Protein AF-Q8EIB6-F1 (afdb_monomer)

Solvent-accessible surface area (backbone atoms only — not comparable to full-atom values): 6462 Å² total; per-residue (Å²): 110,68,70,60,51,52,52,49,51,42,70,71,50,40,79,41,83,32,34,8,68,52,41,47,40,50,53,49,19,56,29,49,76,71,74,41,74,57,49,42,29,33,28,39,70,84,62,98,60,41,27,31,33,38,39,42,84,97,44,44,33,35,16,24,41,68,92,33,67,62,27,54,50,42,78,59,52,72,73,56,61,73,67,34,40,81,76,42,80,50,86,72,82,69,53,53,72,71,55,46,51,59,72,62,53,88,70,84,78,87,80,78,132

pLDDT: mean 90.68, std 11.71, range [44.59, 98.31]

Secondary structure (DSSP, 8-state):
-HHHHHHHHHHHHTT----HHHHHHHHHHHHHHTT--EEEEEEE-SSSS-EEEEEETTEEEEEEETT-SSPPPEEPPHHHHHH-EEEEEE--PPPPHHHHHHHH-S-------

Structure (mmCIF, N/CA/C/O backbone):
data_AF-Q8EIB6-F1
#
_entry.id   AF-Q8EIB6-F1
#
loop_
_atom_site.group_PDB
_atom_site.id
_atom_site.type_symbol
_atom_site.label_atom_id
_atom_site.label_alt_id
_atom_site.label_comp_id
_atom_site.label_asym_id
_atom_site.label_entity_id
_atom_site.label_seq_id
_atom_site.pdbx_PDB_ins_code
_atom_site.Cartn_x
_atom_site.Cartn_y
_atom_site.Cartn_z
_atom_site.occupancy
_atom_site.B_iso_or_equiv
_atom_site.auth_seq_id
_atom_site.auth_comp_id
_atom_site.auth_asym_id
_atom_site.auth_atom_id
_atom_site.pdbx_PDB_model_num
ATOM 1 N N . 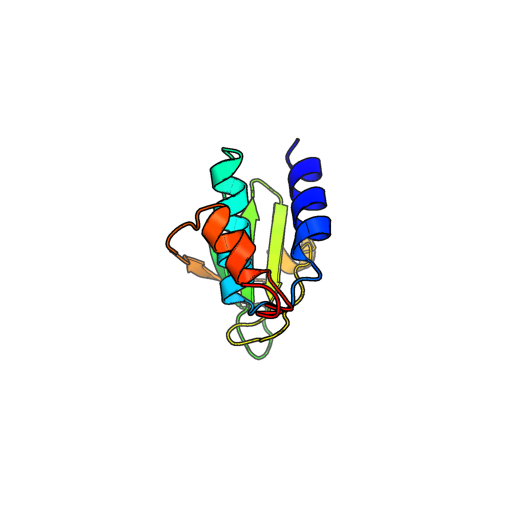MET A 1 1 ? -17.902 7.554 -1.491 1.00 75.00 1 MET A N 1
ATOM 2 C CA . MET A 1 1 ? -17.321 7.136 -0.195 1.00 75.00 1 MET A CA 1
ATOM 3 C C . MET A 1 1 ? -15.910 6.587 -0.373 1.00 75.00 1 MET A C 1
ATOM 5 O O . MET A 1 1 ? -15.001 7.180 0.187 1.00 75.00 1 MET A O 1
ATOM 9 N N . ILE A 1 2 ? -15.686 5.566 -1.215 1.00 83.19 2 ILE A N 1
ATOM 10 C CA . ILE A 1 2 ? -14.339 4.996 -1.420 1.00 83.19 2 ILE A CA 1
ATOM 11 C C . ILE A 1 2 ? -13.312 5.994 -1.985 1.00 83.19 2 ILE A C 1
ATOM 13 O O . ILE A 1 2 ? -12.218 6.118 -1.452 1.00 83.19 2 ILE A O 1
ATOM 17 N N . ASN A 1 3 ? -13.691 6.810 -2.977 1.00 86.88 3 ASN A N 1
ATOM 18 C CA . ASN A 1 3 ? -12.802 7.852 -3.513 1.00 86.88 3 ASN A CA 1
ATOM 19 C C . ASN A 1 3 ? -12.409 8.903 -2.459 1.00 86.88 3 ASN A C 1
ATOM 21 O O . ASN A 1 3 ? -11.300 9.425 -2.490 1.00 86.88 3 ASN A O 1
ATOM 25 N N . THR A 1 4 ? -13.293 9.193 -1.499 1.00 90.06 4 THR A N 1
ATOM 26 C CA . THR A 1 4 ? -12.995 10.098 -0.380 1.00 90.06 4 THR A CA 1
ATOM 27 C C . THR A 1 4 ? -11.952 9.486 0.553 1.00 90.06 4 THR A C 1
ATOM 29 O O . THR A 1 4 ? -11.021 10.182 0.953 1.00 90.06 4 THR A O 1
ATOM 32 N N . LEU A 1 5 ? -12.071 8.187 0.853 1.00 91.12 5 LEU A N 1
ATOM 33 C CA . LEU A 1 5 ? -11.077 7.450 1.634 1.00 91.12 5 LEU A CA 1
ATOM 34 C C . LEU A 1 5 ? -9.725 7.421 0.918 1.00 91.12 5 LEU A C 1
ATOM 36 O O . LEU A 1 5 ? -8.724 7.802 1.510 1.00 91.12 5 LEU A O 1
ATOM 40 N N . VAL A 1 6 ? -9.699 7.027 -0.356 1.00 93.06 6 VAL A N 1
ATOM 41 C CA . VAL A 1 6 ? -8.468 6.966 -1.156 1.00 93.06 6 VAL A CA 1
ATOM 42 C C . VAL A 1 6 ? -7.747 8.314 -1.159 1.00 93.06 6 VAL A C 1
ATOM 44 O O . VAL A 1 6 ? -6.554 8.374 -0.875 1.00 93.06 6 VAL A O 1
ATOM 47 N N . ASN A 1 7 ? -8.471 9.410 -1.394 1.00 94.19 7 ASN A N 1
ATOM 48 C CA . ASN A 1 7 ? -7.877 10.745 -1.362 1.00 94.19 7 ASN A CA 1
ATOM 49 C C . ASN A 1 7 ? -7.326 11.099 0.025 1.00 94.19 7 ASN A C 1
ATOM 51 O O . ASN A 1 7 ? -6.241 11.666 0.118 1.00 94.19 7 ASN A O 1
ATOM 55 N N . LYS A 1 8 ? -8.035 10.741 1.104 1.00 93.94 8 LYS A N 1
ATOM 56 C CA . LYS A 1 8 ? -7.544 10.929 2.476 1.00 93.94 8 LYS A CA 1
ATOM 57 C C . LYS A 1 8 ? -6.246 10.149 2.708 1.00 93.94 8 LYS A C 1
ATOM 59 O O . LYS A 1 8 ? -5.289 10.733 3.197 1.00 93.94 8 LYS A O 1
ATOM 64 N N . LEU A 1 9 ? -6.190 8.876 2.312 1.00 94.25 9 LEU A N 1
ATOM 65 C CA . LEU A 1 9 ? -4.997 8.034 2.451 1.00 94.25 9 LEU A CA 1
ATOM 66 C C . LEU A 1 9 ? -3.790 8.636 1.717 1.00 94.25 9 LEU A C 1
ATOM 68 O O . LEU A 1 9 ? -2.718 8.762 2.304 1.00 94.25 9 LEU A O 1
ATOM 72 N N . LEU A 1 10 ? -3.980 9.073 0.469 1.00 94.19 10 LEU A N 1
ATOM 73 C CA . LEU A 1 10 ? -2.925 9.703 -0.331 1.00 94.19 10 LEU A CA 1
ATOM 74 C C . LEU A 1 10 ? -2.442 11.024 0.282 1.00 94.19 10 LEU A C 1
ATOM 76 O O . LEU A 1 10 ? -1.242 11.275 0.337 1.00 94.19 10 LEU A O 1
ATOM 80 N N . ILE A 1 11 ? -3.355 11.862 0.782 1.00 94.00 11 ILE A N 1
ATOM 81 C CA . ILE A 1 11 ? -2.998 13.139 1.416 1.00 94.00 11 ILE A CA 1
ATOM 82 C C . ILE A 1 11 ? -2.255 12.915 2.739 1.00 94.00 11 ILE A C 1
ATOM 84 O O . ILE A 1 11 ? -1.285 13.618 3.017 1.00 94.00 11 ILE A O 1
ATOM 88 N N . THR A 1 12 ? -2.710 11.966 3.558 1.00 92.62 12 THR A N 1
ATOM 89 C CA . THR A 1 12 ? -2.161 11.726 4.898 1.00 92.62 12 THR A CA 1
ATOM 90 C C . THR A 1 12 ? -0.827 10.986 4.855 1.00 92.62 12 THR A C 1
ATOM 92 O O . THR A 1 12 ? 0.094 11.374 5.570 1.00 92.62 12 THR A O 1
ATOM 95 N N . TYR A 1 13 ? -0.702 9.952 4.019 1.00 93.69 13 TYR A N 1
ATOM 96 C CA . TYR A 1 13 ? 0.458 9.052 4.029 1.00 93.69 13 TYR A CA 1
ATOM 97 C C . TYR A 1 13 ? 1.353 9.174 2.799 1.00 93.69 13 TYR A C 1
ATOM 99 O O . TYR A 1 13 ? 2.497 8.741 2.854 1.00 93.69 13 TYR A O 1
ATOM 107 N N . GLY A 1 14 ? 0.906 9.819 1.717 1.00 88.56 14 GLY A N 1
ATOM 108 C CA . GLY A 1 14 ? 1.687 9.936 0.478 1.00 88.56 14 GLY A CA 1
ATOM 109 C C . GLY A 1 14 ? 2.971 10.767 0.592 1.00 88.56 14 GLY A C 1
ATOM 110 O O . GLY A 1 14 ? 3.716 10.855 -0.373 1.00 88.56 14 GLY A O 1
ATOM 111 N N . LYS A 1 15 ? 3.235 11.391 1.748 1.00 85.94 15 LYS A N 1
ATOM 112 C CA . LYS A 1 15 ? 4.490 12.103 2.060 1.00 85.94 15 LYS A CA 1
ATOM 113 C C . LYS A 1 15 ? 5.265 11.479 3.225 1.00 85.94 15 LYS A C 1
ATOM 115 O O . LYS A 1 15 ? 6.199 12.092 3.742 1.00 85.94 15 LYS A O 1
ATOM 120 N N . ALA A 1 16 ? 4.834 10.319 3.712 1.00 87.44 16 ALA A N 1
ATOM 121 C CA . ALA A 1 16 ? 5.531 9.633 4.784 1.00 87.44 16 ALA A CA 1
ATOM 122 C C . ALA A 1 16 ? 6.783 8.948 4.211 1.00 87.44 16 ALA A C 1
ATOM 124 O O . ALA A 1 16 ? 6.708 8.267 3.193 1.00 87.44 16 ALA A O 1
ATOM 125 N N . ASN A 1 17 ? 7.933 9.107 4.873 1.00 90.06 17 ASN A N 1
ATOM 126 C CA . ASN A 1 17 ? 9.194 8.489 4.452 1.00 90.06 17 ASN A CA 1
ATOM 127 C C . ASN A 1 17 ? 9.231 7.014 4.880 1.00 90.06 17 ASN A C 1
ATOM 129 O O . ASN A 1 17 ? 10.038 6.619 5.719 1.00 90.06 17 ASN A O 1
ATOM 133 N N . LEU A 1 18 ? 8.301 6.215 4.363 1.00 93.31 18 LEU A N 1
ATOM 134 C CA . LEU A 1 18 ? 8.117 4.818 4.738 1.00 93.31 18 LEU A CA 1
ATOM 135 C C . LEU A 1 18 ? 8.681 3.875 3.678 1.00 93.31 18 LEU A C 1
ATOM 137 O O . LEU A 1 18 ? 8.867 4.232 2.512 1.00 93.31 18 LEU A O 1
ATOM 141 N N . SER A 1 19 ? 8.966 2.643 4.097 1.00 95.88 19 SER A N 1
ATOM 142 C CA . SER A 1 19 ? 9.222 1.560 3.153 1.00 95.88 19 SER A CA 1
ATOM 143 C C . SER A 1 19 ? 7.937 1.177 2.414 1.00 95.88 19 SER A C 1
ATOM 145 O O . SER A 1 19 ? 6.833 1.387 2.921 1.00 95.88 19 SER A O 1
ATOM 147 N N . ALA A 1 20 ? 8.062 0.545 1.245 1.00 96.62 20 ALA A N 1
ATOM 148 C CA . ALA A 1 20 ? 6.889 0.063 0.511 1.00 96.62 20 ALA A CA 1
ATOM 149 C C . ALA A 1 20 ? 6.053 -0.946 1.325 1.00 96.62 20 ALA A C 1
ATOM 151 O O . ALA A 1 20 ? 4.827 -0.980 1.231 1.00 96.62 20 ALA A O 1
ATOM 152 N N . TRP A 1 21 ? 6.716 -1.743 2.169 1.00 96.81 21 TRP A N 1
ATOM 153 C CA . TRP A 1 21 ? 6.055 -2.682 3.075 1.00 96.81 21 TRP A CA 1
ATOM 154 C C . TRP A 1 21 ? 5.297 -1.973 4.203 1.00 96.81 21 TRP A C 1
ATOM 156 O O . TRP A 1 21 ? 4.187 -2.364 4.563 1.00 96.81 21 TRP A O 1
ATOM 166 N N . ASP A 1 22 ? 5.867 -0.905 4.753 1.00 96.50 22 A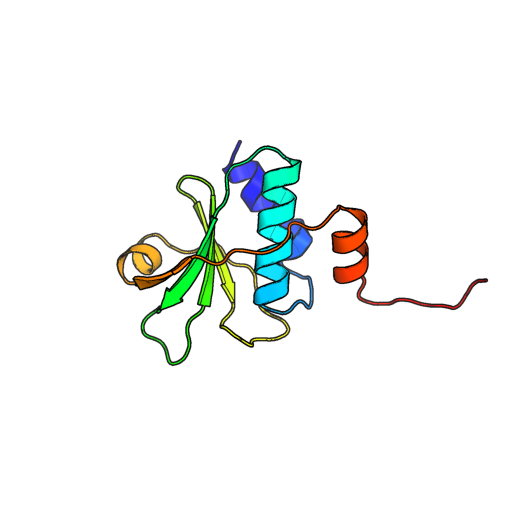SP A N 1
ATOM 167 C CA . ASP A 1 22 ? 5.208 -0.118 5.792 1.00 96.50 22 ASP A CA 1
ATOM 168 C C . ASP A 1 22 ? 4.025 0.676 5.234 1.00 96.50 22 ASP A C 1
ATOM 170 O O . ASP A 1 22 ? 2.969 0.697 5.866 1.00 96.50 22 ASP A O 1
ATOM 174 N N . ASN A 1 23 ? 4.146 1.224 4.019 1.00 97.31 23 ASN A N 1
ATOM 175 C CA . ASN A 1 23 ? 3.021 1.808 3.284 1.00 97.31 23 ASN A CA 1
ATOM 176 C C . ASN A 1 23 ? 1.866 0.805 3.163 1.00 97.31 23 ASN A C 1
ATOM 178 O O . ASN A 1 23 ? 0.742 1.111 3.562 1.00 97.31 23 ASN A O 1
ATOM 182 N N . LEU A 1 24 ? 2.149 -0.417 2.696 1.00 97.88 24 LEU A N 1
ATOM 183 C CA . LEU A 1 24 ? 1.155 -1.485 2.576 1.00 97.88 24 LEU A CA 1
ATOM 184 C C . LEU A 1 24 ? 0.418 -1.726 3.905 1.00 97.88 24 LEU A C 1
ATOM 186 O O . LEU A 1 24 ? -0.815 -1.723 3.955 1.00 97.88 24 LEU A O 1
ATOM 190 N N . ARG A 1 25 ? 1.170 -1.886 4.999 1.00 97.75 25 ARG A N 1
ATOM 191 C CA . ARG A 1 25 ? 0.613 -2.142 6.336 1.00 97.75 25 ARG A CA 1
ATOM 192 C C . ARG A 1 25 ? -0.234 -0.987 6.845 1.00 97.75 25 ARG A C 1
ATOM 194 O O . ARG A 1 25 ? -1.311 -1.232 7.388 1.00 97.75 25 ARG A O 1
ATOM 201 N N . VAL A 1 26 ? 0.227 0.252 6.680 1.00 96.81 26 VAL A N 1
ATOM 202 C CA . VAL A 1 26 ? -0.514 1.451 7.093 1.00 96.81 26 VAL A CA 1
ATOM 203 C C . VAL A 1 26 ? -1.840 1.529 6.352 1.00 96.81 26 VAL A C 1
ATOM 205 O O . VAL A 1 26 ? -2.883 1.642 6.992 1.00 96.81 26 VAL A O 1
ATOM 208 N N . LEU A 1 27 ? -1.825 1.389 5.024 1.00 97.12 27 LEU A N 1
ATOM 209 C CA . LEU A 1 27 ? -3.041 1.480 4.222 1.00 97.12 27 LEU A CA 1
ATOM 210 C C . LEU A 1 27 ? -4.048 0.387 4.588 1.00 97.12 27 LEU A C 1
ATOM 212 O O . LEU A 1 27 ? -5.211 0.703 4.828 1.00 97.12 27 LEU A O 1
ATOM 216 N N . LEU A 1 28 ? -3.620 -0.874 4.703 1.00 97.75 28 LEU A N 1
ATOM 217 C CA . LEU A 1 28 ? -4.509 -1.971 5.111 1.00 97.75 28 LEU A CA 1
ATOM 218 C C . LEU A 1 28 ? -5.118 -1.734 6.500 1.00 97.75 28 LEU A C 1
ATOM 220 O O . LEU A 1 28 ? -6.306 -1.981 6.711 1.00 97.75 28 LEU A O 1
ATOM 224 N N . SER A 1 29 ? -4.327 -1.199 7.430 1.00 97.19 29 SER A N 1
ATOM 225 C CA . SER A 1 29 ? -4.770 -0.893 8.794 1.00 97.19 29 SER A CA 1
ATOM 226 C C . SER A 1 29 ? -5.785 0.250 8.835 1.00 97.19 29 SER A C 1
ATOM 228 O O . SER A 1 29 ? -6.805 0.146 9.514 1.00 97.19 29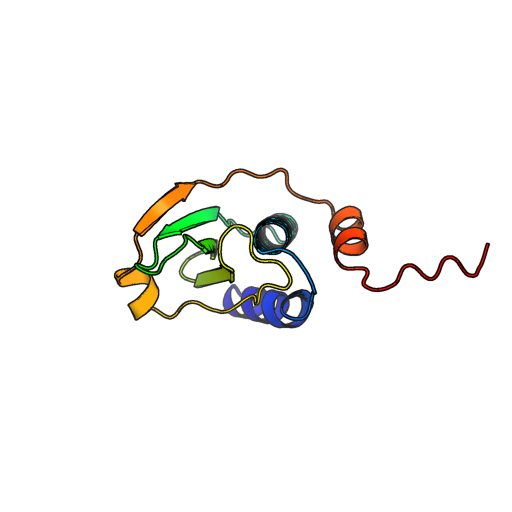 SER A O 1
ATOM 230 N N . GLU A 1 30 ? -5.555 1.312 8.063 1.00 96.06 30 GLU A N 1
ATOM 231 C CA . GLU A 1 30 ? -6.473 2.451 7.948 1.00 96.06 30 GLU A CA 1
ATOM 232 C C . GLU A 1 30 ? -7.774 2.104 7.221 1.00 96.06 30 GLU A C 1
ATOM 234 O O . GLU A 1 30 ? -8.828 2.671 7.518 1.00 96.06 30 GLU A O 1
ATOM 239 N N . CYS A 1 31 ? -7.728 1.163 6.278 1.00 95.19 31 CYS A N 1
ATOM 240 C CA . CYS A 1 31 ? -8.935 0.625 5.657 1.00 95.19 31 CYS A CA 1
ATOM 241 C C . CYS A 1 31 ? -9.758 -0.153 6.680 1.00 95.19 31 CYS A C 1
ATOM 243 O O . CYS A 1 31 ? -10.947 0.118 6.848 1.00 95.19 31 CYS A O 1
ATOM 245 N N . ALA A 1 32 ? -9.114 -1.065 7.411 1.00 94.88 32 ALA A N 1
ATOM 246 C CA . ALA A 1 32 ? -9.774 -1.884 8.416 1.00 94.88 32 ALA A CA 1
ATOM 247 C C . ALA A 1 32 ? -10.369 -1.044 9.561 1.00 94.88 32 ALA A C 1
ATOM 249 O O . ALA A 1 32 ? -11.498 -1.304 9.980 1.00 94.88 32 ALA A O 1
ATOM 250 N N . SER A 1 33 ? -9.665 -0.004 10.028 1.00 94.19 33 SER A N 1
ATOM 251 C CA . SER A 1 33 ? -10.157 0.903 11.080 1.00 94.19 33 SER A CA 1
ATOM 252 C C . SER A 1 33 ? -11.420 1.662 10.658 1.00 94.19 33 SER A C 1
ATOM 254 O O . SER A 1 33 ? -12.290 1.938 11.483 1.00 94.19 33 SER A O 1
ATOM 256 N N . GLN A 1 34 ? -11.551 1.942 9.360 1.00 92.56 34 GLN A N 1
ATOM 257 C CA . GLN A 1 34 ? -12.713 2.586 8.748 1.00 92.56 34 GLN A CA 1
ATOM 258 C C . GLN A 1 34 ? -13.732 1.577 8.193 1.00 92.56 34 GLN A C 1
ATOM 260 O O . GLN A 1 34 ? -14.662 1.976 7.497 1.00 92.56 34 GLN A O 1
ATOM 265 N N . GLN A 1 35 ? -13.582 0.286 8.517 1.00 93.44 35 GLN A N 1
ATOM 266 C CA . GLN A 1 35 ? -14.472 -0.808 8.110 1.00 93.44 35 GLN A CA 1
ATOM 267 C C . G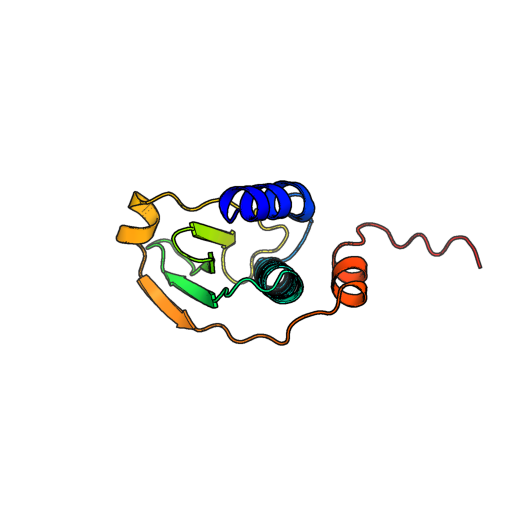LN A 1 35 ? -14.547 -1.035 6.588 1.00 93.44 35 GLN A C 1
ATOM 269 O O . GLN A 1 35 ? -15.518 -1.599 6.084 1.00 93.44 35 GLN A O 1
ATOM 274 N N . PHE A 1 36 ? -13.505 -0.646 5.851 1.00 94.00 36 PHE A N 1
ATOM 275 C CA . PHE A 1 36 ? -13.347 -0.966 4.435 1.00 94.00 36 PHE A CA 1
ATOM 276 C C . PHE A 1 36 ? -12.544 -2.254 4.259 1.00 94.00 36 PHE A C 1
ATOM 278 O O . PHE A 1 36 ? -11.490 -2.442 4.865 1.00 94.00 36 PHE A O 1
ATOM 285 N N . GLN A 1 37 ? -13.038 -3.134 3.389 1.00 93.00 37 GLN A N 1
ATOM 286 C CA . GLN A 1 37 ? -12.316 -4.335 2.986 1.00 93.00 37 GLN A CA 1
ATOM 287 C C . GLN A 1 37 ? -11.216 -3.952 1.996 1.00 93.00 37 GLN A C 1
ATOM 289 O O . GLN A 1 37 ? -11.496 -3.380 0.942 1.00 93.00 37 GLN A O 1
ATOM 294 N N . ALA A 1 38 ? -9.975 -4.283 2.339 1.00 96.62 38 ALA A N 1
ATOM 295 C CA . ALA A 1 38 ? -8.813 -4.069 1.494 1.00 96.62 38 ALA A CA 1
ATOM 296 C C . ALA A 1 38 ? -7.920 -5.312 1.500 1.00 96.62 38 ALA A C 1
ATOM 298 O O . ALA A 1 38 ? -7.874 -6.045 2.490 1.00 96.62 38 ALA A O 1
ATOM 299 N N . LYS A 1 39 ? -7.219 -5.558 0.393 1.00 97.88 39 LYS A N 1
ATOM 300 C CA . LYS A 1 39 ? -6.296 -6.692 0.247 1.00 97.88 39 LYS A CA 1
ATOM 301 C C . LYS A 1 39 ? -4.940 -6.216 -0.241 1.00 97.88 39 LYS A C 1
ATOM 303 O O . LYS A 1 39 ? -4.870 -5.379 -1.136 1.00 97.88 39 LYS A O 1
ATOM 308 N N . GLY A 1 40 ? -3.887 -6.761 0.359 1.00 98.12 40 GLY A N 1
ATOM 309 C CA . GLY A 1 40 ? -2.510 -6.514 -0.038 1.00 98.12 40 GLY A CA 1
ATOM 310 C C . GLY A 1 40 ? -2.026 -7.562 -1.026 1.00 98.12 40 GLY A C 1
ATOM 311 O O . GLY A 1 40 ? -2.284 -8.751 -0.844 1.00 98.12 40 GLY A O 1
ATOM 312 N N . PHE A 1 41 ? -1.297 -7.134 -2.045 1.00 98.25 41 PHE A N 1
ATOM 313 C CA . PHE A 1 41 ? -0.744 -8.009 -3.067 1.00 98.25 41 PHE A CA 1
ATOM 314 C C . PHE A 1 41 ? 0.705 -7.663 -3.350 1.00 98.25 41 PHE A C 1
ATOM 316 O O . PHE A 1 41 ? 1.111 -6.506 -3.286 1.00 98.25 41 PHE A O 1
ATOM 323 N N . GLU A 1 42 ? 1.464 -8.680 -3.718 1.00 97.94 42 GLU A N 1
ATOM 324 C CA . GLU A 1 42 ? 2.694 -8.500 -4.463 1.00 97.94 42 GLU A CA 1
ATOM 325 C C . GLU A 1 42 ? 2.382 -8.671 -5.947 1.00 97.94 42 GLU A C 1
ATOM 327 O O . GLU A 1 42 ? 1.701 -9.621 -6.356 1.00 97.94 42 GLU A O 1
ATOM 332 N N . VAL A 1 43 ? 2.847 -7.716 -6.740 1.00 97.88 43 VAL A N 1
ATOM 333 C CA . VAL A 1 43 ? 2.456 -7.543 -8.132 1.00 97.88 43 VAL A CA 1
ATOM 334 C C . VAL A 1 43 ? 3.703 -7.407 -8.995 1.00 97.88 43 VAL A C 1
ATOM 336 O O . VAL A 1 43 ? 4.586 -6.607 -8.709 1.00 97.88 43 VAL A O 1
ATOM 339 N N . ASP A 1 44 ? 3.778 -8.203 -10.052 1.00 96.69 44 ASP A N 1
ATOM 340 C CA . ASP A 1 44 ? 4.766 -8.064 -11.114 1.00 96.69 44 ASP A CA 1
ATOM 341 C C . ASP A 1 44 ? 4.223 -7.093 -12.172 1.00 96.69 44 ASP A C 1
ATOM 343 O O . ASP A 1 44 ? 3.226 -7.376 -12.843 1.00 96.69 44 ASP A O 1
ATOM 347 N N . CYS A 1 45 ? 4.868 -5.933 -12.294 1.00 92.69 45 CYS A N 1
ATOM 348 C CA . CYS A 1 45 ? 4.513 -4.881 -13.245 1.00 92.69 45 CYS A CA 1
ATOM 349 C C . CYS A 1 45 ? 5.258 -5.017 -14.588 1.00 92.69 45 CYS A C 1
ATOM 351 O O . CYS A 1 45 ? 5.142 -4.139 -15.444 1.00 92.69 45 CYS A O 1
ATOM 353 N N . GLY A 1 46 ? 6.034 -6.090 -14.785 1.00 86.62 46 GLY A N 1
ATOM 354 C CA . GLY A 1 46 ? 6.903 -6.269 -15.950 1.00 86.62 46 GLY A CA 1
ATOM 355 C C . GLY A 1 46 ? 8.177 -5.420 -15.909 1.00 86.62 46 GLY A C 1
ATOM 356 O O . GLY A 1 46 ? 8.870 -5.305 -16.923 1.00 86.62 46 GLY A O 1
ATOM 357 N N . ASP A 1 47 ? 8.487 -4.811 -14.763 1.00 80.69 47 ASP A N 1
ATOM 358 C CA . ASP A 1 47 ? 9.756 -4.145 -14.495 1.00 80.69 47 ASP A CA 1
ATOM 359 C C . ASP A 1 47 ? 10.715 -5.068 -13.718 1.00 80.69 47 ASP A C 1
ATOM 361 O O . ASP A 1 47 ? 10.499 -6.269 -13.573 1.00 80.69 47 ASP A O 1
ATOM 365 N N . SER A 1 48 ? 11.864 -4.543 -13.290 1.00 79.50 48 SER A N 1
ATOM 366 C CA . SER A 1 48 ? 12.937 -5.376 -12.730 1.00 79.50 48 SER A CA 1
ATOM 367 C C . SER A 1 48 ? 12.656 -5.912 -11.321 1.00 79.50 48 SER A C 1
ATOM 369 O O . SER A 1 48 ? 13.418 -6.760 -10.849 1.00 79.50 48 SER A O 1
ATOM 371 N N . ARG A 1 49 ? 11.619 -5.418 -10.627 1.00 89.00 49 ARG A N 1
ATOM 372 C CA . ARG A 1 49 ? 11.248 -5.831 -9.265 1.00 89.00 49 ARG A CA 1
ATOM 373 C C . ARG A 1 49 ? 9.750 -5.688 -9.050 1.00 89.00 49 ARG A C 1
ATOM 375 O O . ARG A 1 49 ? 9.191 -4.659 -9.387 1.00 89.00 49 ARG A O 1
ATOM 382 N N . SER A 1 50 ? 9.150 -6.656 -8.367 1.00 95.94 50 SER A N 1
ATOM 383 C CA . SER A 1 50 ? 7.750 -6.593 -7.949 1.00 95.94 50 SER A CA 1
ATOM 384 C C . SER A 1 50 ? 7.428 -5.352 -7.106 1.00 95.94 50 SER A C 1
ATOM 386 O O . SER A 1 50 ? 8.304 -4.737 -6.494 1.00 95.94 50 SER A O 1
ATOM 388 N N . HIS A 1 51 ? 6.148 -5.008 -7.046 1.00 97.94 51 HIS A N 1
ATOM 389 C CA . HIS A 1 51 ? 5.572 -3.924 -6.259 1.00 97.94 51 HIS A CA 1
ATOM 390 C C . HIS A 1 51 ? 4.607 -4.465 -5.201 1.00 97.94 51 HIS A C 1
ATOM 392 O O . HIS A 1 51 ? 4.048 -5.551 -5.356 1.00 97.94 51 HIS A O 1
ATOM 398 N N . TYR A 1 52 ? 4.374 -3.688 -4.142 1.00 98.31 52 TYR A N 1
ATOM 399 C CA . TYR A 1 52 ? 3.286 -3.945 -3.199 1.00 98.31 52 TYR A CA 1
ATOM 400 C C . TYR A 1 52 ? 2.077 -3.089 -3.545 1.00 98.31 52 TYR A C 1
ATOM 402 O O . TYR A 1 52 ? 2.169 -1.865 -3.530 1.00 98.31 52 TYR A O 1
ATOM 410 N N . TRP A 1 53 ? 0.935 -3.711 -3.824 1.00 98.31 53 TRP A N 1
ATOM 411 C CA . TRP A 1 53 ? -0.309 -3.010 -4.140 1.00 98.31 53 TRP A CA 1
ATOM 412 C C . TRP A 1 53 ? -1.388 -3.279 -3.091 1.00 98.31 53 TRP A C 1
ATOM 414 O O . TRP A 1 53 ? -1.470 -4.372 -2.531 1.00 98.31 53 TRP A O 1
ATOM 424 N N . VAL A 1 54 ? -2.257 -2.294 -2.866 1.00 98.12 54 VAL A N 1
ATOM 425 C CA . VAL A 1 54 ? -3.507 -2.451 -2.114 1.00 98.12 54 VAL A CA 1
ATOM 426 C C . VAL A 1 54 ? -4.680 -2.338 -3.068 1.00 98.12 54 VAL A C 1
ATOM 428 O O . VAL A 1 54 ? -4.818 -1.337 -3.770 1.00 98.12 54 VAL A O 1
ATOM 431 N N . GLN A 1 55 ? -5.561 -3.330 -3.032 1.00 97.44 55 GLN A N 1
ATOM 432 C CA . GLN A 1 55 ? -6.885 -3.243 -3.629 1.00 97.44 55 GLN A CA 1
ATOM 433 C C . GLN A 1 55 ? -7.896 -2.800 -2.574 1.00 97.44 55 GLN A C 1
ATOM 435 O O . GLN A 1 55 ? -8.027 -3.450 -1.535 1.00 97.44 55 GLN A O 1
ATOM 440 N N . LEU A 1 56 ? -8.646 -1.742 -2.869 1.00 94.81 56 LEU A N 1
ATOM 441 C CA . LEU A 1 56 ? -9.839 -1.338 -2.138 1.00 94.81 56 LEU A CA 1
ATOM 442 C C . LEU A 1 56 ? -10.996 -1.222 -3.133 1.00 94.81 56 LEU A C 1
ATOM 444 O O . LEU A 1 56 ? -11.053 -0.254 -3.894 1.00 94.81 56 LEU A O 1
ATOM 448 N N . ASP A 1 57 ? -11.931 -2.172 -3.107 1.00 89.88 57 ASP A N 1
ATOM 449 C CA . ASP A 1 57 ? -13.025 -2.225 -4.089 1.00 89.88 57 ASP A CA 1
ATOM 450 C C . ASP A 1 57 ? -12.455 -2.226 -5.532 1.00 89.88 57 ASP A C 1
ATOM 452 O O . ASP A 1 57 ? -11.559 -3.024 -5.836 1.00 89.88 57 ASP A O 1
ATOM 456 N N . ASP A 1 58 ? -12.891 -1.300 -6.390 1.00 89.88 58 ASP A N 1
ATOM 457 C CA . ASP A 1 58 ? -12.357 -1.103 -7.746 1.00 89.88 58 ASP A CA 1
ATOM 458 C C . ASP A 1 58 ? -11.103 -0.200 -7.805 1.00 89.88 58 ASP A C 1
ATOM 460 O O . ASP A 1 58 ? -10.586 0.097 -8.882 1.00 89.88 58 ASP A O 1
ATOM 464 N N . CYS A 1 59 ? -10.602 0.287 -6.666 1.00 94.50 59 CYS A N 1
ATOM 465 C CA . CYS A 1 59 ? -9.439 1.173 -6.603 1.00 94.50 59 CYS A CA 1
ATOM 466 C C . CYS A 1 59 ? -8.164 0.409 -6.238 1.00 94.50 59 CYS A C 1
ATOM 468 O O . CYS A 1 59 ? -8.151 -0.389 -5.303 1.00 94.50 59 CYS A O 1
ATOM 470 N N . TRP A 1 60 ? -7.064 0.740 -6.914 1.00 97.44 60 TRP A N 1
ATOM 471 C CA . TRP A 1 60 ? -5.746 0.172 -6.644 1.00 97.44 60 TRP A CA 1
ATOM 472 C C . TRP A 1 60 ? -4.743 1.264 -6.290 1.00 97.44 60 TRP A C 1
ATOM 474 O O . TRP A 1 60 ? -4.686 2.309 -6.948 1.00 97.44 60 TRP A O 1
ATOM 484 N N . LEU A 1 61 ? -3.962 1.012 -5.243 1.00 97.88 61 LEU A N 1
ATOM 485 C CA . LEU A 1 61 ? -2.875 1.872 -4.789 1.00 97.88 61 LEU A CA 1
ATOM 486 C C . LEU A 1 61 ? -1.559 1.102 -4.847 1.00 97.88 61 LEU A C 1
ATOM 488 O O . LEU A 1 61 ? -1.455 0.026 -4.263 1.00 97.88 61 LEU A O 1
ATOM 492 N N . ASP A 1 62 ? -0.562 1.664 -5.519 1.00 97.50 62 ASP A N 1
ATOM 493 C CA . ASP A 1 62 ? 0.812 1.175 -5.489 1.00 97.50 62 ASP A CA 1
ATOM 494 C C . ASP A 1 62 ? 1.520 1.783 -4.279 1.00 97.50 62 ASP A C 1
ATOM 496 O O . ASP A 1 62 ? 1.513 3.000 -4.102 1.00 97.50 62 ASP A O 1
ATOM 500 N N . CYS A 1 63 ? 2.080 0.929 -3.428 1.00 97.38 63 CYS A N 1
ATOM 501 C CA . CYS A 1 63 ? 2.827 1.300 -2.228 1.00 97.38 63 CYS A CA 1
ATOM 502 C C . CYS A 1 63 ? 4.335 1.424 -2.495 1.00 97.38 63 CYS A C 1
ATOM 504 O O . CYS A 1 63 ? 5.080 1.796 -1.586 1.00 97.38 63 CYS A O 1
ATOM 506 N N . GLY A 1 64 ? 4.777 1.073 -3.706 1.00 96.31 64 GLY A N 1
ATOM 507 C CA . GLY A 1 64 ? 6.153 1.079 -4.176 1.00 96.31 64 GLY A CA 1
ATOM 508 C C . GLY A 1 64 ? 6.729 -0.311 -4.447 1.00 96.31 64 GLY A C 1
ATOM 509 O O . GLY A 1 64 ? 6.148 -1.351 -4.126 1.00 96.31 64 GLY A O 1
ATOM 510 N N . ARG A 1 65 ? 7.942 -0.312 -5.010 1.00 96.19 65 ARG A N 1
ATOM 511 C CA . ARG A 1 65 ? 8.728 -1.525 -5.285 1.00 96.19 65 ARG A CA 1
ATOM 512 C C . ARG A 1 65 ? 9.075 -2.284 -4.010 1.00 96.19 65 ARG A C 1
ATOM 514 O O . ARG A 1 65 ? 9.377 -1.688 -2.974 1.00 96.19 65 ARG A O 1
ATOM 521 N N . THR A 1 66 ? 9.157 -3.603 -4.108 1.00 93.69 66 THR A N 1
ATOM 522 C CA . THR A 1 66 ? 9.658 -4.448 -3.027 1.00 93.69 66 THR A CA 1
ATOM 523 C C . THR A 1 66 ? 11.068 -4.017 -2.617 1.00 93.69 66 THR A C 1
ATOM 525 O O . THR A 1 66 ? 11.938 -3.714 -3.442 1.00 93.69 66 THR A O 1
ATOM 528 N N . ASN A 1 67 ? 11.285 -3.949 -1.300 1.00 90.94 67 ASN A N 1
ATOM 529 C CA . ASN A 1 67 ? 12.505 -3.442 -0.660 1.00 90.94 67 ASN A CA 1
ATOM 530 C C . ASN A 1 67 ? 12.829 -1.958 -0.922 1.00 90.94 67 ASN A C 1
ATOM 532 O O . ASN A 1 67 ? 13.923 -1.513 -0.572 1.00 90.94 67 ASN A O 1
ATOM 536 N N . ALA A 1 68 ? 11.923 -1.177 -1.521 1.00 92.69 68 ALA A N 1
ATOM 537 C CA . ALA A 1 68 ? 12.111 0.264 -1.614 1.00 92.69 68 ALA A CA 1
ATOM 538 C C . ALA A 1 68 ? 11.918 0.929 -0.246 1.00 92.69 68 ALA A C 1
ATOM 540 O O . ALA A 1 68 ? 10.975 0.627 0.491 1.00 92.69 68 ALA A O 1
ATOM 541 N N . TYR A 1 69 ? 12.816 1.862 0.056 1.00 90.00 69 TYR A N 1
ATOM 542 C CA . TYR A 1 69 ? 12.667 2.823 1.138 1.00 90.00 69 TYR A CA 1
ATOM 543 C C . TYR A 1 69 ? 12.246 4.171 0.559 1.00 90.00 69 TYR A C 1
ATOM 545 O O . TYR A 1 69 ? 12.605 4.475 -0.580 1.00 90.00 69 TYR A O 1
ATOM 553 N N . ASN A 1 70 ? 11.527 4.972 1.349 1.00 89.44 70 ASN A N 1
ATOM 554 C CA . ASN A 1 70 ? 10.980 6.255 0.918 1.00 89.44 70 ASN A CA 1
ATOM 555 C C . ASN A 1 70 ? 10.137 6.112 -0.360 1.00 89.44 70 ASN A C 1
ATOM 557 O O . ASN A 1 70 ? 10.409 6.745 -1.379 1.00 89.44 70 ASN A O 1
ATOM 561 N N . ALA A 1 71 ? 9.187 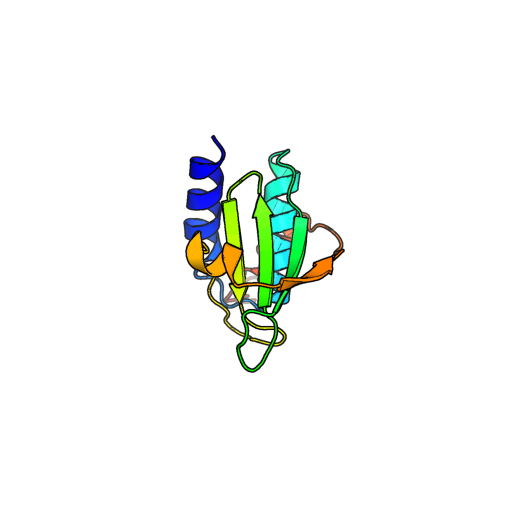5.179 -0.314 1.00 92.62 71 ALA A N 1
ATOM 562 C CA . ALA A 1 71 ? 8.354 4.825 -1.450 1.00 92.62 71 ALA A CA 1
ATOM 563 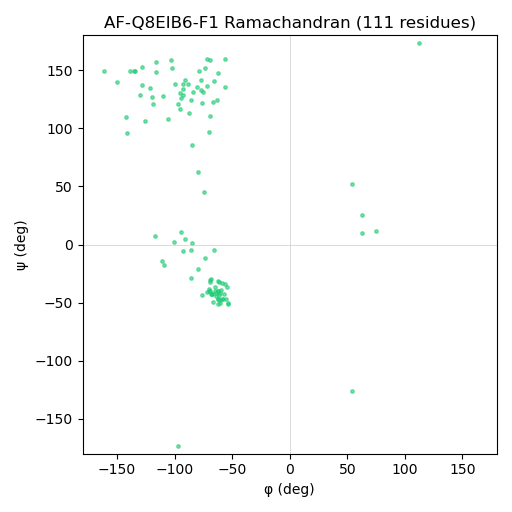C C . ALA A 1 71 ? 7.103 5.707 -1.527 1.00 92.62 71 ALA A C 1
ATOM 565 O O . ALA A 1 71 ? 6.440 5.944 -0.515 1.00 92.62 71 ALA A O 1
ATOM 566 N N . ASP A 1 72 ? 6.755 6.132 -2.741 1.00 93.12 72 ASP A N 1
ATOM 567 C CA . ASP A 1 72 ? 5.537 6.897 -2.991 1.00 93.12 72 ASP A CA 1
ATOM 568 C C . ASP A 1 72 ? 4.305 5.988 -2.982 1.00 93.12 72 ASP A C 1
ATOM 570 O O . ASP A 1 72 ? 4.330 4.873 -3.509 1.00 93.12 72 ASP A O 1
ATOM 574 N N . ILE A 1 73 ? 3.206 6.502 -2.425 1.00 96.31 73 ILE A N 1
ATOM 575 C CA . ILE A 1 73 ? 1.884 5.892 -2.567 1.00 96.31 73 ILE A CA 1
ATOM 576 C C . ILE A 1 73 ? 1.174 6.585 -3.722 1.00 96.31 73 ILE A C 1
ATOM 578 O O . ILE A 1 73 ? 0.879 7.780 -3.643 1.00 96.31 73 ILE A O 1
ATOM 582 N N . ILE A 1 74 ? 0.863 5.840 -4.780 1.00 95.56 74 ILE A N 1
ATOM 583 C CA . ILE A 1 74 ? 0.201 6.388 -5.967 1.00 95.56 74 ILE A CA 1
ATOM 584 C C . ILE A 1 74 ? -1.026 5.576 -6.352 1.00 95.56 74 ILE A C 1
ATOM 586 O O . ILE A 1 74 ? -1.126 4.380 -6.087 1.00 95.56 74 ILE A O 1
ATOM 590 N N . ARG A 1 75 ? -1.981 6.235 -7.007 1.00 96.50 75 ARG A N 1
ATOM 591 C CA . ARG A 1 75 ? -3.115 5.542 -7.615 1.00 96.50 75 ARG A CA 1
ATOM 592 C C . ARG A 1 75 ? -2.658 4.852 -8.896 1.00 96.50 75 ARG A C 1
ATOM 594 O O . ARG A 1 75 ? -2.032 5.490 -9.739 1.00 96.50 75 ARG A O 1
ATOM 601 N N . VAL A 1 76 ? -3.005 3.579 -9.041 1.00 96.69 76 VAL A N 1
ATOM 602 C CA . VAL A 1 76 ? -2.693 2.798 -10.241 1.00 96.69 76 VAL A CA 1
ATOM 603 C C . VAL A 1 76 ? -3.709 3.122 -11.334 1.00 96.69 76 VAL A C 1
ATOM 605 O O . VAL A 1 76 ? -4.910 3.202 -11.060 1.00 96.69 76 VAL A O 1
ATOM 608 N N . ALA A 1 77 ? -3.240 3.327 -12.565 1.00 95.38 77 ALA A N 1
ATOM 609 C CA . ALA A 1 77 ? -4.113 3.521 -13.717 1.00 95.38 77 ALA A CA 1
ATOM 610 C C . ALA A 1 77 ? -4.665 2.180 -14.231 1.00 95.38 77 ALA A C 1
ATOM 612 O O . ALA A 1 77 ? -3.986 1.156 -14.175 1.00 95.38 77 ALA A O 1
ATOM 613 N N . ASP A 1 78 ? -5.870 2.190 -14.805 1.00 94.38 78 ASP A N 1
ATOM 614 C CA . ASP A 1 78 ? -6.551 0.978 -15.294 1.00 94.38 78 ASP A CA 1
ATOM 615 C C . ASP A 1 78 ? -5.707 0.155 -16.276 1.00 94.38 78 ASP A C 1
ATOM 617 O O . ASP A 1 78 ? -5.728 -1.077 -16.261 1.00 94.38 78 ASP A O 1
ATOM 621 N N . ASP A 1 79 ? -4.935 0.832 -17.123 1.00 94.62 79 ASP A N 1
ATOM 622 C CA . ASP A 1 79 ? -4.062 0.179 -18.092 1.00 94.62 79 ASP A CA 1
ATOM 623 C C . ASP A 1 79 ? -2.875 -0.537 -17.433 1.00 94.62 79 ASP A C 1
ATOM 625 O O . ASP A 1 79 ? -2.448 -1.580 -17.931 1.00 94.62 79 ASP A O 1
ATOM 629 N N . ASP A 1 80 ? -2.362 -0.023 -16.313 1.00 94.44 80 ASP A N 1
ATOM 630 C CA . ASP A 1 80 ? -1.317 -0.691 -15.533 1.00 94.44 80 ASP A CA 1
ATOM 631 C C . ASP A 1 80 ? -1.881 -1.914 -14.808 1.00 94.44 80 ASP A C 1
ATOM 633 O O . ASP A 1 80 ? -1.266 -2.978 -14.844 1.00 94.44 80 ASP A O 1
ATOM 637 N N . ILE A 1 81 ? -3.097 -1.814 -14.254 1.00 95.00 81 ILE A N 1
ATOM 638 C CA . ILE A 1 81 ? -3.788 -2.945 -13.612 1.00 95.00 81 ILE A CA 1
ATOM 639 C C . ILE A 1 81 ? -3.942 -4.116 -14.591 1.00 95.00 81 ILE A C 1
ATOM 641 O O . ILE A 1 81 ? -3.706 -5.265 -14.227 1.00 95.00 81 ILE A O 1
ATOM 645 N N . ARG A 1 82 ? -4.309 -3.838 -15.849 1.00 94.62 82 ARG A N 1
ATOM 646 C CA . ARG A 1 82 ? -4.504 -4.869 -16.887 1.00 94.62 82 ARG A CA 1
ATOM 647 C C . ARG A 1 82 ? -3.213 -5.557 -17.325 1.00 94.62 82 ARG A C 1
ATOM 649 O O . ARG A 1 82 ? -3.269 -6.695 -17.786 1.00 94.62 82 ARG A O 1
ATOM 656 N N . ARG A 1 83 ? -2.080 -4.855 -17.261 1.00 93.88 83 ARG A N 1
ATOM 657 C CA . ARG A 1 83 ? -0.766 -5.397 -17.643 1.00 93.88 83 ARG A CA 1
ATOM 658 C C . ARG A 1 83 ? -0.097 -6.152 -16.505 1.00 93.88 83 ARG A C 1
ATOM 660 O O . ARG A 1 83 ? 0.698 -7.052 -16.764 1.00 93.88 83 ARG A O 1
ATOM 667 N N . ALA A 1 84 ? -0.395 -5.759 -15.277 1.00 95.12 84 ALA A N 1
ATOM 668 C CA . ALA A 1 84 ? 0.233 -6.303 -14.099 1.00 95.12 84 ALA A CA 1
ATOM 669 C C . ALA A 1 84 ? -0.261 -7.719 -13.782 1.00 95.12 84 ALA A C 1
ATOM 671 O O . ALA A 1 84 ? -1.394 -8.110 -14.074 1.00 95.12 84 ALA A O 1
ATOM 672 N N . LYS A 1 85 ? 0.606 -8.499 -13.141 1.00 97.06 85 LYS A N 1
ATOM 673 C CA . LYS A 1 85 ? 0.311 -9.859 -12.707 1.00 97.06 85 LYS A CA 1
ATOM 674 C C . LYS A 1 85 ? 0.429 -9.944 -11.194 1.00 97.06 85 LYS A C 1
ATOM 676 O O . LYS A 1 85 ? 1.500 -9.735 -10.639 1.00 97.06 85 LYS A O 1
ATOM 681 N N . ILE A 1 86 ? -0.654 -10.321 -10.521 1.00 97.12 86 ILE A N 1
ATOM 682 C CA . ILE A 1 86 ? -0.596 -10.652 -9.093 1.00 97.12 86 ILE A CA 1
ATOM 683 C C . ILE A 1 86 ? 0.239 -11.925 -8.932 1.00 97.12 86 ILE A C 1
ATOM 685 O O . ILE A 1 86 ? -0.084 -12.960 -9.520 1.00 97.12 86 ILE A O 1
ATOM 689 N N . ILE A 1 87 ? 1.308 -11.843 -8.141 1.00 96.81 87 ILE A N 1
ATOM 690 C CA . ILE A 1 87 ? 2.216 -12.966 -7.874 1.00 96.81 87 ILE A CA 1
ATOM 691 C C . ILE A 1 87 ? 2.100 -13.499 -6.444 1.00 96.81 87 ILE A C 1
ATOM 693 O O . ILE A 1 87 ? 2.482 -14.641 -6.201 1.00 96.81 87 ILE A O 1
ATOM 697 N N . GLY A 1 88 ? 1.511 -12.732 -5.520 1.00 97.25 88 GLY A N 1
ATOM 698 C CA . GLY A 1 88 ? 1.260 -13.191 -4.154 1.00 97.25 88 GLY A CA 1
ATOM 699 C C . GLY A 1 88 ? 0.212 -12.363 -3.414 1.00 97.25 88 GLY A C 1
ATOM 700 O O . GLY A 1 88 ? 0.076 -11.164 -3.650 1.00 97.25 88 GLY A O 1
ATOM 701 N N . LEU A 1 89 ? -0.523 -13.007 -2.503 1.00 97.50 89 LEU A N 1
ATOM 702 C CA . LEU A 1 89 ? -1.324 -12.320 -1.487 1.00 97.50 89 LEU A CA 1
ATOM 703 C C . LEU A 1 89 ? -0.409 -11.978 -0.309 1.00 97.50 89 LEU A C 1
ATOM 705 O O . LEU A 1 89 ? 0.321 -12.844 0.169 1.00 97.50 89 LEU A O 1
ATOM 709 N N . GLN A 1 90 ? -0.462 -10.734 0.157 1.00 96.88 90 GLN A N 1
ATOM 710 C CA . GLN A 1 90 ? 0.354 -10.266 1.270 1.00 96.88 90 GLN A CA 1
ATOM 711 C C . GLN A 1 90 ? -0.506 -10.129 2.521 1.00 96.88 90 GLN A C 1
ATOM 713 O O . GLN A 1 90 ? -1.336 -9.226 2.636 1.00 96.88 90 GLN A O 1
ATOM 718 N N . GLU A 1 91 ? -0.300 -11.050 3.459 1.00 92.38 91 GLU A N 1
ATOM 719 C CA . GLU A 1 91 ? -0.912 -11.002 4.781 1.00 92.38 91 GLU A CA 1
ATOM 720 C C . GLU A 1 91 ? 0.027 -10.290 5.753 1.00 92.38 91 GLU A C 1
ATOM 722 O O . GLU A 1 91 ? 1.204 -10.629 5.884 1.00 92.38 91 GLU A O 1
ATOM 727 N N . CYS A 1 92 ? -0.494 -9.294 6.462 1.00 90.19 92 CYS A N 1
ATOM 728 C CA . CYS A 1 92 ? 0.259 -8.588 7.486 1.00 90.19 92 CYS A CA 1
ATOM 729 C C . CYS A 1 92 ? -0.612 -8.312 8.709 1.00 90.19 92 CYS A C 1
ATOM 731 O O . CYS A 1 92 ? -1.817 -8.077 8.597 1.00 90.19 92 CYS A O 1
ATOM 733 N N . ALA A 1 93 ? 0.015 -8.282 9.884 1.00 92.12 93 ALA A N 1
ATOM 734 C CA . ALA A 1 93 ? -0.654 -7.840 11.097 1.00 92.12 93 ALA A CA 1
ATOM 735 C C . ALA A 1 93 ? -1.064 -6.367 10.963 1.00 92.12 93 ALA A C 1
ATOM 737 O O . ALA A 1 93 ? -0.214 -5.503 10.709 1.00 92.12 93 ALA A O 1
ATOM 738 N N . LEU A 1 94 ? -2.359 -6.104 11.155 1.00 94.75 94 LEU A N 1
ATOM 739 C CA . LEU A 1 94 ? -2.903 -4.753 11.167 1.00 94.75 94 LEU A CA 1
ATOM 740 C C . LEU A 1 94 ? -2.363 -3.981 12.371 1.00 94.75 94 LEU A C 1
ATOM 742 O O . LEU A 1 94 ? -2.212 -4.512 13.473 1.00 94.75 94 LEU A O 1
ATOM 746 N N . LEU A 1 95 ? -2.069 -2.715 12.132 1.00 96.25 95 LEU A N 1
ATOM 747 C CA . LEU A 1 95 ? -1.530 -1.779 13.095 1.00 96.25 95 LEU A CA 1
ATOM 748 C C . LEU A 1 95 ? -2.669 -1.037 13.795 1.00 96.25 95 LEU A C 1
ATOM 750 O O . LEU A 1 95 ? -3.649 -0.627 13.177 1.00 96.25 95 LEU A O 1
ATOM 754 N N . SER A 1 96 ? -2.510 -0.806 15.094 1.00 95.88 96 SER A N 1
ATOM 755 C CA . SER A 1 96 ? -3.325 0.177 15.808 1.00 95.88 96 SER A CA 1
ATOM 756 C C . SER A 1 96 ? -2.931 1.602 15.407 1.00 95.88 96 SER A C 1
ATOM 758 O O . SER A 1 96 ? -1.801 1.848 14.979 1.00 95.88 96 SER A O 1
ATOM 760 N N . SER A 1 97 ? -3.816 2.575 15.636 1.00 92.75 97 SER A N 1
ATOM 761 C CA . SER A 1 97 ? -3.522 3.990 15.361 1.00 92.75 97 SER A CA 1
ATOM 762 C C . SER A 1 97 ? -2.270 4.491 16.092 1.00 92.75 97 SER A C 1
ATOM 764 O O . SER A 1 97 ? -1.514 5.282 15.542 1.00 92.75 97 SER A O 1
ATOM 766 N N . ALA A 1 98 ? -1.996 3.994 17.305 1.00 92.94 98 ALA A N 1
ATOM 767 C CA . ALA A 1 98 ? -0.776 4.331 18.041 1.00 92.94 98 ALA A CA 1
ATOM 768 C C . ALA A 1 98 ? 0.493 3.820 17.336 1.00 92.94 98 ALA A C 1
ATOM 770 O O . ALA A 1 98 ? 1.490 4.535 17.267 1.00 92.94 98 ALA A O 1
ATOM 771 N N . GLN A 1 99 ? 0.448 2.608 16.774 1.00 94.25 99 GLN A N 1
ATOM 772 C CA . GLN A 1 99 ? 1.563 2.042 16.010 1.00 94.25 99 GLN A CA 1
ATOM 773 C C . GLN A 1 99 ? 1.771 2.775 14.683 1.00 94.25 99 GLN A C 1
ATOM 775 O O . GLN A 1 99 ? 2.914 3.028 14.318 1.00 94.25 99 GLN A O 1
ATOM 780 N N . ILE A 1 100 ? 0.690 3.151 13.990 1.00 93.44 100 ILE A N 1
ATOM 781 C CA . ILE A 1 100 ? 0.762 3.954 12.758 1.00 93.44 100 ILE A CA 1
ATOM 782 C C . ILE A 1 100 ? 1.380 5.321 13.055 1.00 93.44 100 ILE A C 1
ATOM 784 O O . ILE A 1 100 ? 2.308 5.735 12.369 1.00 93.44 100 ILE A O 1
ATOM 788 N N . ASN A 1 101 ? 0.926 5.993 14.117 1.00 90.69 101 ASN A N 1
ATOM 789 C CA . ASN A 1 101 ? 1.479 7.284 14.518 1.00 90.69 101 ASN A CA 1
ATOM 790 C C . ASN A 1 101 ? 2.979 7.187 14.799 1.00 90.69 101 ASN A C 1
ATOM 792 O O . ASN A 1 101 ? 3.737 7.997 14.279 1.00 90.69 101 ASN A O 1
ATOM 796 N N . LEU A 1 102 ? 3.409 6.179 15.564 1.00 90.19 102 LEU A N 1
ATOM 797 C CA . LEU A 1 102 ? 4.826 5.955 15.849 1.0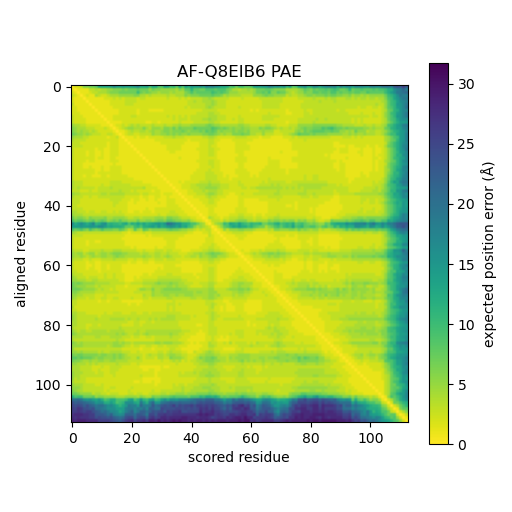0 90.19 102 LEU A CA 1
ATOM 798 C C . LEU A 1 102 ? 5.635 5.697 14.570 1.00 90.19 102 LEU A C 1
ATOM 800 O O . LEU A 1 102 ? 6.728 6.233 14.421 1.00 90.19 102 LEU A O 1
ATOM 804 N N . LEU A 1 103 ? 5.090 4.909 13.641 1.00 89.69 103 LEU A N 1
ATOM 805 C CA . LEU A 1 103 ? 5.729 4.587 12.365 1.00 89.69 103 LEU A CA 1
ATOM 806 C C . LEU A 1 103 ? 5.892 5.825 11.468 1.00 89.69 103 LEU A C 1
ATOM 808 O O . LEU A 1 103 ? 6.902 5.964 10.787 1.00 89.69 103 LEU A O 1
ATOM 812 N N . CYS A 1 104 ? 4.919 6.738 11.485 1.00 86.69 104 CYS A N 1
ATOM 813 C CA . CYS A 1 104 ? 4.935 7.965 10.687 1.00 86.69 104 CYS A CA 1
ATOM 814 C C . CYS A 1 104 ? 5.687 9.139 11.346 1.00 86.69 104 CYS A C 1
ATOM 816 O O . CYS A 1 104 ? 5.816 10.195 10.720 1.00 86.69 104 CYS A O 1
ATOM 818 N N . MET A 1 105 ? 6.178 9.008 12.585 1.00 84.62 105 MET A N 1
ATOM 819 C CA . MET A 1 105 ? 6.942 10.071 13.247 1.00 84.62 105 MET A CA 1
ATOM 820 C C . MET A 1 105 ? 8.309 10.253 12.578 1.00 84.62 105 MET A C 1
ATOM 822 O O . MET A 1 105 ? 9.203 9.427 12.718 1.00 84.62 105 MET A O 1
ATOM 826 N N . GLN A 1 106 ? 8.489 11.380 11.885 1.00 62.34 106 GLN A N 1
ATOM 827 C CA . GLN A 1 106 ? 9.750 11.708 11.207 1.00 62.34 106 GLN A CA 1
ATOM 828 C C . GLN A 1 106 ? 10.825 12.270 12.151 1.00 62.34 106 GLN A C 1
ATOM 830 O O . GLN A 1 106 ? 12.002 12.189 11.828 1.00 62.34 106 GLN A O 1
ATOM 835 N N . ASN A 1 107 ? 10.441 12.803 13.318 1.00 54.38 1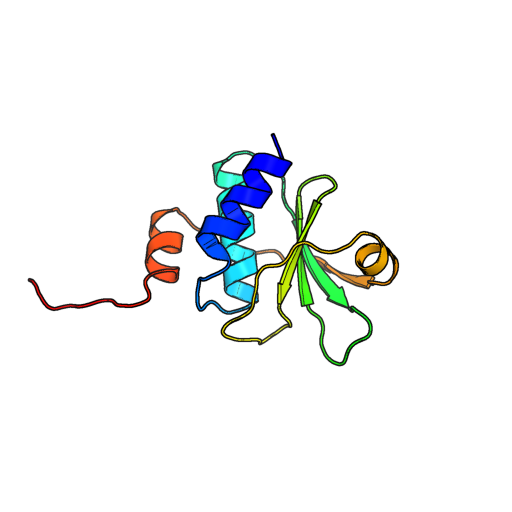07 ASN A N 1
ATOM 836 C CA . ASN A 1 107 ? 11.357 13.293 14.349 1.00 54.38 107 ASN A CA 1
ATOM 837 C C . ASN A 1 107 ? 10.804 12.946 15.738 1.00 54.38 107 ASN A C 1
ATOM 839 O O . ASN A 1 107 ? 9.824 13.544 16.183 1.00 54.38 107 ASN A O 1
ATOM 843 N N . ALA A 1 108 ? 11.441 12.016 16.446 1.00 48.97 108 ALA A N 1
ATOM 844 C CA . ALA A 1 108 ? 11.300 11.927 17.894 1.00 48.97 108 ALA A CA 1
ATOM 845 C C . ALA A 1 108 ? 12.311 12.900 18.517 1.00 48.97 108 ALA A C 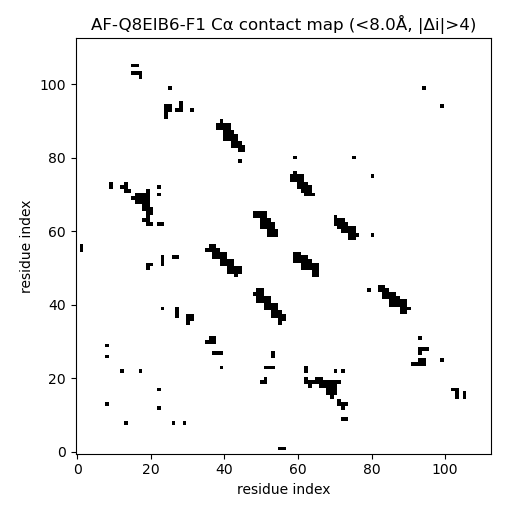1
ATOM 847 O O . ALA A 1 108 ? 13.436 12.515 18.827 1.00 48.97 108 ALA A O 1
ATOM 848 N N . HIS A 1 109 ? 11.950 14.180 18.658 1.00 49.06 109 HIS A N 1
ATOM 849 C CA . HIS A 1 109 ? 12.710 15.053 19.556 1.00 49.06 109 HIS A CA 1
ATOM 850 C C . HIS A 1 109 ? 12.422 14.589 20.987 1.00 49.06 109 HIS A C 1
ATOM 852 O O . HIS A 1 109 ? 11.400 14.936 21.573 1.00 49.06 109 HIS A O 1
ATOM 858 N N . PHE A 1 110 ? 13.317 13.773 21.540 1.00 49.94 110 PHE A N 1
ATOM 859 C CA . PHE A 1 110 ? 13.352 13.410 22.958 1.00 49.94 110 PHE A CA 1
ATOM 860 C C . PHE A 1 110 ? 13.884 14.577 23.816 1.00 49.94 110 PHE A C 1
ATOM 862 O O . PHE A 1 110 ? 14.748 14.369 24.658 1.00 49.94 110 PHE A O 1
ATOM 869 N N . ASP A 1 111 ? 13.416 15.810 23.595 1.00 53.38 111 ASP A N 1
ATOM 870 C CA . ASP A 1 111 ? 13.984 16.989 24.274 1.00 53.38 111 ASP A CA 1
ATOM 871 C C . ASP A 1 111 ? 13.181 17.508 25.467 1.00 53.38 111 ASP A C 1
ATOM 873 O O . ASP A 1 111 ? 13.614 18.460 26.107 1.00 53.38 111 ASP A O 1
ATOM 877 N N . HIS A 1 112 ? 12.069 16.877 25.850 1.00 44.59 112 HIS A N 1
ATOM 878 C CA . HIS A 1 112 ? 11.368 17.266 27.077 1.00 44.59 112 HIS A CA 1
ATOM 879 C C . HIS A 1 112 ? 10.822 16.050 27.839 1.00 44.59 112 HIS A C 1
ATOM 881 O O . HIS A 1 112 ? 9.739 15.549 27.533 1.00 44.59 112 HIS A O 1
ATOM 887 N N . CYS A 1 113 ? 11.610 15.601 28.824 1.00 47.53 113 CYS A N 1
ATOM 888 C CA . CYS A 1 113 ? 11.140 14.872 30.007 1.00 47.53 113 CYS A CA 1
ATOM 889 C C . CYS A 1 113 ? 10.554 15.850 31.030 1.00 47.53 113 CYS A C 1
ATOM 891 O O . CYS A 1 113 ? 11.131 16.954 31.174 1.00 47.53 113 CYS A O 1
#

Foldseek 3Di:
DVVVLVVVLQVPPQQFQAFLVLSLQLSCQSCVVVVFDKWWFFKDQVDPFTWIWIDTPPWIWTSAGPPDTRGGIDTDDPVSVVRMDTPDTDDDDHDDPVRNVVRRDPDPPPPDD

Sequence (113 aa):
MINTLVNKLLITYGKANLSAWDNLRVLLSECASQQFQAKGFEVDCGDSRSHYWVQLDDCWLDCGRTNAYNADIIRVADDDIRRAKIIGLQECALLSSAQINLLCMQNAHFDHC

Radius of gyration: 14.3 Å; Cα contacts (8 Å, |Δi|>4): 190; chains: 1; bounding box: 31×30×48 Å

Mean predicted aligned error: 4.83 Å

Organism: Shewanella oneidensis (strain ATCC 700550 / JCM 31522 / CIP 106686 / LMG 19005 / NCIMB 14063 / MR-1) (NCBI:txid211586)

Nearest PDB structures (foldseek):
  6akg-assembly2_C  TM=3.361E-01  e=4.791E+00  Mus musculus
  3f6z-assembly1_B  TM=4.449E-01  e=9.376E+00  Pseudomonas aeruginosa